Protein AF-A0A3L8D2H2-F1 (afdb_monomer)

Organism: NCBI:txid1148509

Nearest PDB structures (foldseek):
  8uej-assembly1_IN  TM=3.918E-01  e=6.099E-01  Caulobacter phage phiCb5
  5adx-assembly1_L  TM=4.513E-01  e=1.591E+00  Sus scrofa
  4m4d-assembly1_A  TM=2.755E-01  e=4.150E+00  Mus musculus

Foldseek 3Di:
DDKDFDADPPPRHGQAIDDDPPLDDADQKHFDDKDKAPPQQCFAPPWGWIKIKTKIWGPDLQWTKIWIFIWTWTDDGRYTATAEAGFTQKMKTWGHPNFFAIKIKMKHWDWDFAPDAALRTTKIKIKIKMKMWGWDDGDPPIDIDIDIDDIDIDIFYGPNRHTDDDPPRHDDD

Sequence (173 aa):
DLDLAVLSAGNAKPLATYHQSAAFVSDAFRLDDLEIDTARYKLTPDLRAFGLRVNFKGSSGPNPMDESWLSLYVKEGNTLRPVLERLVMYVYSGEWDTRCAGERANTVRTIEIGKTSSHGYADLIVKSVTTSMVGEGEGDACEVKSSTGKPVLTTLRYDGKRYGLPDGFKGVQ

Secondary structure (DSSP, 8-state):
-EEEEEE-TTT--EEEEEEETT----SSEEEEEEEEEEEEEE-SSS-EEEEEEEEEEE--SSS-EEEEEEEEEEEETTEEEEEEEEEEEEEEEEEE-SSS-EEEEEEEEEEEEEEEEETTEEEEEEEEEEEEEEEESSGGG-EEEEEEPPPEEEEEPB-SS-BPPPTTSB---

Mean predicted aligned error: 4.18 Å

Solvent-accessible surface area (backbone atoms only — not comparable to full-atom values): 9229 Å² total; per-residue (Å²): 99,42,79,48,70,46,55,40,92,90,75,66,48,75,53,19,39,36,77,36,76,69,66,71,73,69,63,82,43,34,76,72,49,77,45,81,39,77,62,89,46,55,37,38,102,90,42,60,33,41,32,42,34,41,33,34,38,40,80,44,75,39,54,32,40,35,40,29,27,36,26,30,33,36,79,52,82,62,29,46,44,68,37,32,73,34,35,45,35,29,39,36,41,38,44,36,73,79,79,39,34,35,41,37,38,35,38,45,45,48,80,42,79,42,96,51,64,26,75,80,27,39,20,36,36,34,40,37,36,42,38,41,37,41,27,43,57,56,78,94,62,47,45,76,48,75,50,71,53,76,75,43,80,44,78,33,50,32,75,69,70,35,41,64,69,60,92,93,31,54,55,95,119

Structure (mmCIF, N/CA/C/O backbone):
data_AF-A0A3L8D2H2-F1
#
_entry.id   AF-A0A3L8D2H2-F1
#
loop_
_atom_site.group_PDB
_atom_site.id
_atom_site.type_symbol
_atom_site.label_atom_id
_atom_site.label_alt_id
_atom_site.label_comp_id
_atom_site.label_asym_id
_atom_site.label_entity_id
_atom_site.label_seq_id
_atom_site.pdbx_PDB_ins_code
_atom_site.Cartn_x
_atom_site.Cartn_y
_atom_site.Car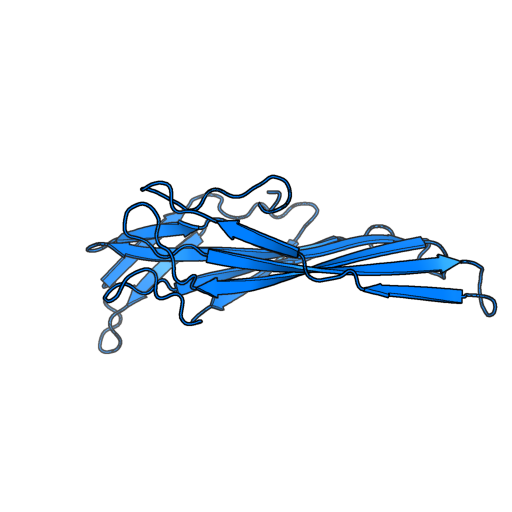tn_z
_atom_site.occupancy
_atom_site.B_iso_or_equiv
_atom_site.auth_seq_id
_atom_site.auth_comp_id
_atom_site.auth_asym_id
_atom_site.auth_atom_id
_atom_site.pdbx_PDB_model_num
ATOM 1 N N . ASP A 1 1 ? -11.115 -17.626 0.258 1.00 90.31 1 ASP A N 1
ATOM 2 C CA . ASP A 1 1 ? -11.677 -16.708 1.273 1.00 90.31 1 ASP A CA 1
ATOM 3 C C . ASP A 1 1 ? -10.563 -16.086 2.100 1.00 90.31 1 ASP A C 1
ATOM 5 O O . ASP A 1 1 ? -9.431 -16.551 2.011 1.00 90.31 1 ASP A O 1
ATOM 9 N N . LEU A 1 2 ? -10.871 -15.031 2.854 1.00 94.69 2 LEU A N 1
ATOM 10 C CA . LEU A 1 2 ? -9.984 -14.397 3.827 1.00 94.69 2 LEU A CA 1
ATOM 11 C C . LEU A 1 2 ? -10.704 -14.299 5.172 1.00 94.69 2 LEU A C 1
ATOM 13 O O . LEU A 1 2 ? -11.728 -13.625 5.275 1.00 94.69 2 LEU A O 1
ATOM 17 N N . ASP A 1 3 ? -10.111 -14.904 6.196 1.00 95.94 3 ASP A N 1
ATOM 18 C CA . ASP A 1 3 ? -10.535 -14.791 7.587 1.00 95.94 3 ASP A CA 1
ATOM 19 C C . ASP A 1 3 ? -9.454 -14.078 8.399 1.00 95.94 3 ASP A C 1
ATOM 21 O O . ASP A 1 3 ? -8.287 -14.470 8.395 1.00 95.94 3 ASP A O 1
ATOM 25 N N . LEU A 1 4 ? -9.843 -13.024 9.113 1.00 96.75 4 LEU A N 1
ATOM 26 C CA . LEU A 1 4 ? -8.976 -12.274 10.015 1.00 96.75 4 LEU A CA 1
ATOM 27 C C . LEU A 1 4 ? -9.569 -12.281 11.417 1.00 96.75 4 LEU A C 1
ATOM 29 O O . LEU A 1 4 ? -10.772 -12.093 11.599 1.00 96.75 4 LEU A O 1
ATOM 33 N N . ALA A 1 5 ? -8.713 -12.427 12.425 1.00 96.00 5 ALA A N 1
ATOM 34 C CA . ALA A 1 5 ? -9.121 -12.339 13.817 1.00 96.00 5 ALA A CA 1
ATOM 35 C C . ALA A 1 5 ? -8.056 -11.647 14.668 1.00 96.00 5 ALA A C 1
ATOM 37 O O . ALA A 1 5 ? -6.865 -11.926 14.555 1.00 96.00 5 ALA A O 1
ATOM 38 N N . VAL A 1 6 ? -8.503 -10.777 15.573 1.00 94.69 6 VAL A N 1
ATOM 39 C CA . VAL A 1 6 ? -7.692 -10.298 16.696 1.00 94.69 6 VAL A CA 1
ATOM 40 C C . VAL A 1 6 ? -8.069 -11.133 17.906 1.00 94.69 6 VAL A C 1
ATOM 42 O O . VAL A 1 6 ? -9.234 -11.152 18.306 1.00 94.69 6 VAL A O 1
ATOM 45 N N . LEU A 1 7 ? -7.093 -11.822 18.488 1.00 95.44 7 LEU A N 1
ATOM 46 C CA . LEU A 1 7 ? -7.299 -12.737 19.606 1.00 95.44 7 LEU A CA 1
ATOM 47 C C . LEU A 1 7 ? -6.750 -12.149 20.909 1.00 95.44 7 LEU A C 1
ATOM 49 O O . LEU A 1 7 ? -5.789 -11.382 20.916 1.00 95.44 7 LEU A O 1
ATOM 53 N N . SER A 1 8 ? -7.347 -12.539 22.031 1.00 94.31 8 SER A N 1
ATOM 54 C CA . SER A 1 8 ? -6.780 -12.306 23.359 1.00 94.31 8 SER A CA 1
ATOM 55 C C . SER A 1 8 ? -5.528 -13.165 23.547 1.00 94.31 8 SER A C 1
ATOM 57 O O . SER A 1 8 ? -5.585 -14.385 23.387 1.00 94.31 8 SER A O 1
ATOM 59 N N . ALA A 1 9 ? -4.410 -12.548 23.938 1.00 89.38 9 ALA A N 1
ATOM 60 C CA . ALA A 1 9 ? -3.115 -13.224 24.055 1.00 89.38 9 ALA A CA 1
ATOM 61 C C . ALA A 1 9 ? -3.105 -14.392 25.063 1.00 89.38 9 ALA A C 1
ATOM 63 O O . ALA A 1 9 ? -2.340 -15.333 24.896 1.00 89.38 9 ALA A O 1
ATOM 64 N N . GLY A 1 10 ? -3.951 -14.348 26.100 1.00 91.94 10 GLY A N 1
ATOM 65 C CA . GLY A 1 10 ? -3.931 -15.339 27.184 1.00 91.94 10 GLY A CA 1
ATOM 66 C C . GLY A 1 10 ? -4.776 -16.593 26.949 1.00 91.94 10 GLY A C 1
ATOM 67 O O . GLY A 1 10 ? -4.557 -17.603 27.606 1.00 91.94 10 GLY A O 1
ATOM 68 N N . ASN A 1 11 ? -5.766 -16.541 26.055 1.00 92.25 11 ASN A N 1
ATOM 69 C CA . ASN A 1 11 ? -6.709 -17.652 25.861 1.00 92.25 11 ASN A CA 1
ATOM 70 C C . ASN A 1 11 ? -7.169 -17.840 24.411 1.00 92.25 11 ASN A C 1
ATOM 72 O O . ASN A 1 11 ? -8.118 -18.583 24.174 1.00 92.25 11 ASN A O 1
ATOM 76 N N . ALA A 1 12 ? -6.551 -17.133 23.460 1.00 92.00 12 ALA A N 1
ATOM 77 C CA . ALA A 1 12 ? -6.893 -17.155 22.040 1.00 92.00 12 ALA A CA 1
ATOM 78 C C . ALA A 1 12 ? -8.378 -16.865 21.733 1.00 92.00 12 ALA A C 1
ATOM 80 O O . ALA A 1 12 ? -8.857 -17.151 20.637 1.00 92.00 12 ALA A O 1
ATOM 81 N N . LYS A 1 13 ? -9.127 -16.263 22.671 1.00 94.88 13 LYS A N 1
ATOM 82 C CA . LYS A 1 13 ? -10.527 -15.896 22.442 1.00 94.88 13 LYS A CA 1
ATOM 83 C C . LYS A 1 13 ? -10.594 -14.775 21.396 1.00 94.88 13 LYS A C 1
ATOM 85 O O . LYS A 1 13 ? -9.917 -13.759 21.591 1.00 94.88 13 LYS A O 1
ATOM 90 N N . PRO A 1 14 ? -11.431 -14.891 20.349 1.00 95.25 14 PRO A N 1
ATOM 91 C CA . PRO A 1 14 ? -11.628 -13.813 19.390 1.00 95.25 14 PRO A CA 1
ATOM 92 C C . PRO A 1 14 ? -12.186 -12.561 20.064 1.00 95.25 14 PRO A C 1
ATOM 94 O O . PRO A 1 14 ? -13.234 -12.592 20.712 1.00 95.25 14 PRO A O 1
ATOM 97 N N . LEU A 1 15 ? -11.461 -11.456 19.919 1.00 96.06 15 LEU A N 1
ATOM 98 C CA . LEU A 1 15 ? -11.879 -10.121 20.339 1.00 96.06 15 LEU A CA 1
ATOM 99 C C . LEU A 1 15 ? -12.586 -9.380 19.209 1.00 96.06 15 LEU A C 1
ATOM 101 O O . LEU A 1 15 ? -13.440 -8.540 19.483 1.00 96.06 15 LEU A O 1
ATOM 105 N N . ALA A 1 16 ? -12.195 -9.655 17.965 1.00 97.44 16 ALA A N 1
ATOM 106 C CA . ALA A 1 16 ? -12.872 -9.193 16.767 1.00 97.44 16 ALA A CA 1
ATOM 107 C C . ALA A 1 16 ? -12.504 -10.061 15.565 1.00 97.44 16 ALA A C 1
ATOM 109 O O . ALA A 1 16 ? -11.383 -10.568 15.504 1.00 97.44 16 ALA A O 1
ATOM 110 N N . THR A 1 17 ? -13.427 -10.205 14.618 1.00 97.94 17 THR A N 1
ATOM 111 C CA . THR A 1 17 ? -13.223 -11.004 13.404 1.00 97.94 17 THR A CA 1
ATOM 112 C C . THR A 1 17 ? -13.673 -10.266 12.148 1.00 97.94 17 THR A C 1
ATOM 114 O O . THR A 1 17 ? -14.420 -9.287 12.210 1.00 97.94 17 THR A O 1
ATOM 117 N N . TYR A 1 18 ? -13.193 -10.734 11.002 1.00 97.81 18 TYR A N 1
ATOM 118 C CA . TYR A 1 18 ? -13.629 -10.335 9.672 1.00 97.81 18 TYR A CA 1
ATOM 119 C C . TYR A 1 18 ? -13.545 -11.532 8.739 1.00 97.81 18 TYR A C 1
ATOM 121 O O . TYR A 1 18 ? -12.598 -12.310 8.825 1.00 97.81 18 TYR A O 1
ATOM 129 N N . HIS A 1 19 ? -14.530 -11.645 7.858 1.00 97.12 19 HIS A N 1
ATOM 130 C CA . HIS A 1 19 ? -14.585 -12.659 6.820 1.00 97.12 19 HIS A CA 1
ATOM 131 C C . HIS A 1 19 ? -14.884 -11.979 5.488 1.00 97.12 19 HIS A C 1
ATOM 133 O O . HIS A 1 19 ? -15.776 -11.131 5.403 1.00 97.12 19 HIS A O 1
ATOM 139 N N . GLN A 1 20 ? -14.165 -12.384 4.450 1.00 95.06 20 GLN A N 1
ATOM 140 C CA . GLN A 1 20 ? -14.423 -11.986 3.077 1.00 95.06 20 GLN A CA 1
ATOM 141 C C . GLN A 1 20 ? -14.313 -13.199 2.167 1.00 95.06 20 GLN A C 1
ATOM 143 O O . GLN A 1 20 ? -13.241 -13.791 2.010 1.00 95.06 20 GLN A O 1
ATOM 148 N N . SER A 1 21 ? -15.423 -13.541 1.525 1.00 93.62 21 SER A N 1
ATOM 149 C CA . SER A 1 21 ? -15.426 -14.594 0.525 1.00 93.62 21 SER A CA 1
ATOM 150 C C . SER A 1 21 ? -14.671 -14.156 -0.730 1.00 93.62 21 SER A C 1
ATOM 152 O O . SER A 1 21 ? -14.649 -12.971 -1.068 1.00 93.62 21 SER A O 1
ATOM 154 N N . ALA A 1 22 ? -14.026 -15.112 -1.403 1.00 88.88 22 ALA A N 1
ATOM 155 C CA . ALA A 1 22 ? -13.325 -14.895 -2.675 1.00 88.88 22 ALA A CA 1
ATOM 156 C C . ALA A 1 22 ? -12.385 -13.664 -2.682 1.00 88.88 22 ALA A C 1
ATOM 158 O O . ALA A 1 22 ? -12.272 -12.960 -3.681 1.00 88.88 22 ALA A O 1
ATOM 159 N N . ALA A 1 23 ? -11.721 -13.390 -1.551 1.00 87.38 23 ALA A N 1
ATOM 160 C CA . ALA A 1 23 ? -10.914 -12.181 -1.362 1.00 87.38 23 ALA A CA 1
ATOM 161 C C . ALA A 1 23 ? -9.743 -12.043 -2.350 1.00 87.38 23 ALA A C 1
ATOM 163 O O . ALA A 1 23 ? -9.339 -10.921 -2.656 1.00 87.38 23 ALA A O 1
ATOM 164 N N . PHE A 1 24 ? -9.218 -13.172 -2.836 1.00 86.31 24 PHE A N 1
ATOM 165 C CA . PHE A 1 24 ? -8.118 -13.245 -3.792 1.00 86.31 24 PHE A CA 1
ATOM 166 C C . PHE A 1 24 ? -8.476 -14.253 -4.883 1.00 86.31 24 PHE A C 1
ATOM 168 O O . PHE A 1 24 ? -8.878 -15.380 -4.578 1.00 86.31 24 PHE A O 1
ATOM 175 N N . VAL A 1 25 ? -8.321 -13.849 -6.141 1.00 79.12 25 VAL A N 1
ATOM 176 C CA . VAL A 1 25 ? -8.550 -14.689 -7.319 1.00 79.12 25 VAL A CA 1
ATOM 177 C C . VAL A 1 25 ? -7.200 -14.945 -7.968 1.00 79.12 25 VAL A C 1
ATOM 179 O O . VAL A 1 25 ? -6.616 -14.065 -8.586 1.00 79.12 25 VAL A O 1
ATOM 182 N N . SER A 1 26 ? -6.679 -16.156 -7.795 1.00 69.50 26 SER A N 1
ATOM 183 C CA . SER A 1 26 ? -5.380 -16.542 -8.343 1.00 69.50 26 SER A CA 1
ATOM 184 C C . SER A 1 26 ? -5.561 -17.092 -9.758 1.00 69.50 26 SER A C 1
ATOM 186 O O . SER A 1 26 ? -5.863 -18.271 -9.916 1.00 69.50 26 SER A O 1
ATOM 188 N N . ASP A 1 27 ? -5.388 -16.241 -10.767 1.00 70.56 27 ASP A N 1
ATOM 189 C CA . ASP A 1 27 ? -5.278 -16.647 -12.177 1.00 70.56 27 ASP A CA 1
ATOM 190 C C . ASP A 1 27 ? -3.832 -16.428 -12.667 1.00 70.56 27 ASP A C 1
ATOM 192 O O . ASP A 1 27 ? -2.898 -16.962 -12.065 1.00 70.56 27 ASP A O 1
ATOM 196 N N . ALA A 1 28 ? -3.613 -15.584 -13.683 1.00 69.94 28 ALA A N 1
ATOM 197 C CA . ALA A 1 28 ? -2.290 -15.259 -14.220 1.00 69.94 28 ALA A CA 1
ATOM 198 C C . ALA A 1 28 ? -1.327 -14.628 -13.186 1.00 69.94 28 ALA A C 1
ATOM 200 O O . ALA A 1 28 ? -0.109 -14.648 -13.383 1.00 69.94 28 ALA A O 1
ATOM 201 N N . PHE A 1 29 ? -1.865 -14.113 -12.074 1.00 81.38 29 PHE A N 1
ATOM 202 C CA . PHE A 1 29 ? -1.128 -13.552 -10.942 1.00 81.38 29 PHE A CA 1
ATOM 203 C C . PHE A 1 29 ? -1.358 -14.414 -9.707 1.00 81.38 29 PHE A C 1
ATOM 205 O O . PHE A 1 29 ? -2.430 -14.378 -9.095 1.00 81.38 29 PHE A O 1
ATOM 212 N N . ARG A 1 30 ? -0.349 -15.207 -9.336 1.00 89.06 30 ARG A N 1
ATOM 213 C CA . ARG A 1 30 ? -0.471 -16.106 -8.188 1.00 89.06 30 ARG A CA 1
ATOM 214 C C . ARG A 1 30 ? -0.344 -15.325 -6.893 1.00 89.06 30 ARG A C 1
ATOM 216 O O . ARG A 1 30 ? 0.534 -14.469 -6.781 1.00 89.06 30 ARG A O 1
ATOM 223 N N . LEU A 1 31 ? -1.170 -15.664 -5.907 1.00 91.69 31 LEU A N 1
ATOM 224 C CA . LEU A 1 31 ? -0.921 -15.263 -4.525 1.00 91.69 31 LEU A CA 1
ATOM 225 C C . LEU A 1 31 ? 0.409 -15.894 -4.083 1.00 91.69 31 LEU A C 1
ATOM 227 O O . LEU A 1 31 ? 0.553 -17.116 -4.109 1.00 91.69 31 LEU A O 1
ATOM 231 N N . ASP A 1 32 ? 1.388 -15.065 -3.743 1.00 93.06 32 ASP A N 1
ATOM 232 C CA . ASP A 1 32 ? 2.723 -15.502 -3.327 1.00 93.06 32 ASP A CA 1
ATOM 233 C C . ASP A 1 32 ? 2.831 -15.559 -1.805 1.00 93.06 32 ASP A C 1
ATOM 235 O O 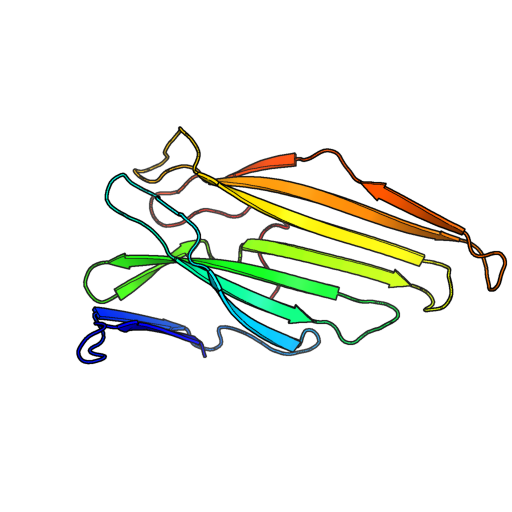. ASP A 1 32 ? 3.368 -16.525 -1.270 1.00 93.06 32 ASP A O 1
ATOM 239 N N . ASP A 1 33 ? 2.309 -14.541 -1.115 1.00 94.44 33 ASP A N 1
ATOM 240 C CA . ASP A 1 33 ? 2.516 -14.370 0.321 1.00 94.44 33 ASP A CA 1
ATOM 241 C C . ASP A 1 33 ? 1.472 -13.433 0.970 1.00 94.44 33 ASP A C 1
ATOM 243 O O . ASP A 1 33 ? 0.816 -12.633 0.290 1.00 94.44 33 ASP A O 1
ATOM 247 N N . LEU A 1 34 ? 1.302 -13.559 2.290 1.00 95.38 34 LEU A N 1
ATOM 248 C CA . LEU A 1 34 ? 0.382 -12.767 3.104 1.00 95.38 34 LEU A CA 1
ATOM 249 C C . LEU A 1 34 ? 0.990 -12.475 4.483 1.00 95.38 34 LEU A C 1
ATOM 251 O O . LEU A 1 34 ? 1.348 -13.386 5.226 1.00 95.38 34 LEU A O 1
ATOM 255 N N . GLU A 1 35 ? 1.014 -11.197 4.866 1.00 97.00 35 GLU A N 1
ATOM 256 C CA . GLU A 1 35 ? 1.689 -10.724 6.080 1.00 97.00 35 GLU A CA 1
ATOM 257 C C . GLU A 1 35 ? 0.834 -9.738 6.883 1.00 97.00 35 GLU A C 1
ATOM 259 O O . GLU A 1 35 ? 0.088 -8.924 6.335 1.00 97.00 35 GLU A O 1
ATOM 264 N N . ILE A 1 36 ? 0.988 -9.748 8.209 1.00 97.12 36 ILE A N 1
ATOM 265 C CA . ILE A 1 36 ? 0.412 -8.716 9.079 1.00 97.12 36 ILE A CA 1
ATOM 266 C C . ILE A 1 36 ? 1.375 -7.529 9.166 1.00 97.12 36 ILE A C 1
ATOM 268 O O . ILE A 1 36 ? 2.472 -7.638 9.712 1.00 97.12 36 ILE A O 1
ATOM 272 N N . ASP A 1 37 ? 0.934 -6.365 8.696 1.00 97.00 37 ASP A N 1
ATOM 273 C CA . ASP A 1 37 ? 1.668 -5.107 8.817 1.00 97.00 37 ASP A CA 1
ATOM 274 C C . ASP A 1 37 ? 1.279 -4.410 10.127 1.00 97.00 37 ASP A C 1
ATOM 276 O O . ASP A 1 37 ? 0.146 -3.972 10.340 1.00 97.00 37 ASP A O 1
ATOM 280 N N . THR A 1 38 ? 2.243 -4.304 11.037 1.00 92.19 38 THR A N 1
ATOM 281 C CA . THR A 1 38 ? 2.051 -3.671 12.345 1.00 92.19 38 THR A CA 1
ATOM 282 C C . THR A 1 38 ? 2.645 -2.269 12.410 1.00 92.19 38 THR A C 1
ATOM 284 O O . THR A 1 38 ? 2.954 -1.787 13.501 1.00 92.19 38 THR A O 1
ATOM 287 N N . ALA A 1 39 ? 2.796 -1.555 11.291 1.00 94.62 39 ALA A N 1
ATOM 288 C CA . ALA A 1 39 ? 3.236 -0.164 11.313 1.00 94.62 39 ALA A CA 1
ATOM 289 C C . ALA A 1 39 ? 2.286 0.736 12.136 1.00 94.62 39 ALA A C 1
ATOM 291 O O . ALA A 1 39 ? 1.201 0.355 12.596 1.00 94.62 39 ALA A O 1
ATOM 292 N N . ARG A 1 40 ? 2.742 1.954 12.445 1.00 94.62 40 ARG A N 1
ATOM 293 C CA . ARG A 1 40 ? 2.053 2.875 13.367 1.00 94.62 40 ARG A CA 1
ATOM 2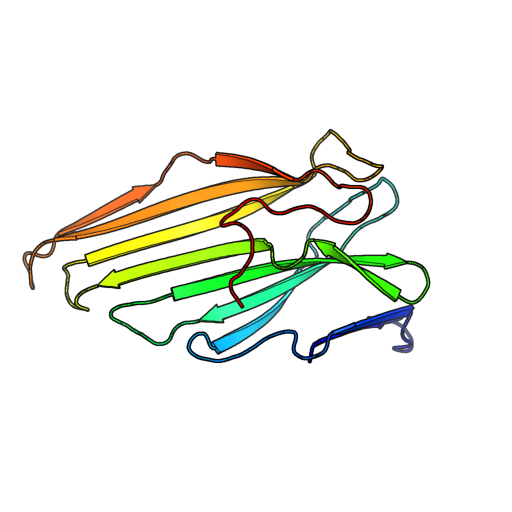94 C C . ARG A 1 40 ? 0.923 3.644 12.674 1.00 94.62 40 ARG A C 1
ATOM 296 O O . ARG A 1 40 ? 0.944 4.871 12.651 1.00 94.62 40 ARG A O 1
ATOM 303 N N . TYR A 1 41 ? -0.081 2.935 12.155 1.00 97.56 41 TYR A N 1
ATOM 304 C CA . TYR A 1 41 ? -1.273 3.527 11.534 1.00 97.56 41 TYR A CA 1
ATOM 305 C C . TYR A 1 41 ? -2.242 4.112 12.571 1.00 97.56 41 TYR A C 1
ATOM 307 O O . TYR A 1 41 ? -3.341 3.605 12.794 1.00 97.56 41 TYR A O 1
ATOM 315 N N . LYS A 1 42 ? -1.805 5.157 13.275 1.00 97.75 42 LYS A N 1
ATOM 316 C CA . LYS A 1 42 ? -2.602 5.856 14.283 1.00 97.75 42 LYS A CA 1
ATOM 317 C C . LYS A 1 42 ? -3.579 6.807 13.584 1.00 97.75 42 LYS A C 1
ATOM 319 O O . LYS A 1 42 ? -3.207 7.921 13.234 1.00 97.75 42 LYS A O 1
ATOM 324 N N . LEU A 1 43 ? -4.802 6.334 13.343 1.00 98.00 43 LEU A N 1
ATOM 325 C CA . LEU A 1 43 ? -5.822 7.073 12.589 1.00 98.00 43 LEU A CA 1
ATOM 326 C C . LEU A 1 43 ? -6.510 8.132 13.457 1.00 98.00 43 LEU A C 1
ATOM 328 O O . LEU A 1 43 ? -6.927 9.163 12.944 1.00 98.00 43 LEU A O 1
ATOM 332 N N . THR A 1 44 ? -6.581 7.908 14.771 1.00 97.06 44 THR A N 1
ATOM 333 C CA . THR A 1 44 ? -7.028 8.893 15.769 1.00 97.06 44 THR A CA 1
ATOM 334 C C . THR A 1 44 ? -6.127 8.816 17.015 1.00 97.06 44 THR A C 1
ATOM 336 O O . THR A 1 44 ? -5.299 7.903 17.109 1.00 97.06 44 THR A O 1
ATOM 339 N N . PRO A 1 45 ? -6.248 9.725 18.005 1.00 95.25 45 PRO A N 1
ATOM 340 C CA . PRO A 1 45 ? -5.515 9.627 19.272 1.00 95.25 45 PRO A CA 1
ATOM 341 C C . PRO A 1 45 ? -5.621 8.265 19.979 1.00 95.25 45 PRO A C 1
ATOM 343 O O . PRO A 1 45 ? -4.624 7.826 20.558 1.00 95.25 45 PRO A O 1
ATOM 346 N N . ASP A 1 46 ? -6.760 7.583 19.841 1.00 94.81 46 ASP A N 1
ATOM 347 C CA . ASP A 1 46 ? -7.085 6.353 20.576 1.00 94.81 46 ASP A CA 1
ATOM 348 C C . ASP A 1 46 ? -7.301 5.133 19.666 1.00 94.81 46 ASP A C 1
ATOM 350 O O . ASP A 1 46 ? -7.464 4.014 20.151 1.00 94.81 46 ASP A O 1
ATOM 354 N N . LEU A 1 47 ? -7.276 5.320 18.341 1.00 95.06 47 LEU A N 1
ATOM 355 C CA . LEU A 1 47 ? -7.505 4.257 17.366 1.00 95.06 47 LEU A CA 1
ATOM 356 C C . LEU A 1 47 ? -6.288 4.045 16.469 1.00 95.06 47 LEU A C 1
ATOM 358 O O . LEU A 1 47 ? -5.853 4.933 15.729 1.00 95.06 47 LEU A O 1
ATOM 362 N N . ARG A 1 48 ? -5.779 2.814 16.492 1.00 95.69 48 ARG A N 1
ATOM 363 C CA . ARG A 1 48 ? -4.724 2.336 15.602 1.00 95.69 48 ARG A CA 1
ATOM 364 C C . ARG A 1 48 ? -5.262 1.217 14.721 1.00 95.69 48 ARG A C 1
ATOM 366 O O . ARG A 1 48 ? -5.811 0.245 15.234 1.00 95.69 48 ARG A O 1
ATOM 373 N N . ALA A 1 49 ? -5.060 1.352 13.417 1.00 98.00 49 ALA A N 1
ATOM 374 C CA . ALA A 1 49 ? -5.268 0.265 12.477 1.00 98.00 49 ALA A CA 1
ATOM 375 C C . ALA A 1 49 ? -4.052 -0.672 12.444 1.00 98.00 49 ALA A C 1
ATOM 377 O O . ALA A 1 49 ? -2.925 -0.267 12.748 1.00 98.00 49 ALA A O 1
ATOM 378 N N . PHE A 1 50 ? -4.279 -1.913 12.029 1.00 97.69 50 PHE A N 1
ATOM 379 C CA . PHE A 1 50 ? -3.226 -2.803 11.544 1.00 97.69 50 PHE A CA 1
ATOM 380 C C . PHE A 1 50 ? -3.460 -3.080 10.062 1.00 97.69 50 PHE A C 1
ATOM 382 O O . PHE A 1 50 ? -4.578 -2.931 9.560 1.00 97.69 50 PHE A O 1
ATOM 389 N N . GLY A 1 51 ? -2.396 -3.444 9.366 1.00 98.06 51 GLY A N 1
ATOM 390 C CA . GLY A 1 51 ? -2.438 -3.761 7.957 1.00 98.06 51 GLY A CA 1
ATOM 391 C C . GLY A 1 51 ? -2.407 -5.258 7.685 1.00 98.06 51 GLY A C 1
ATOM 392 O O . GLY A 1 51 ? -1.864 -6.043 8.459 1.00 98.06 51 GLY A O 1
ATOM 393 N N . LEU A 1 52 ? -2.970 -5.628 6.546 1.00 98.12 52 LEU A N 1
ATOM 394 C CA . LEU A 1 52 ? -2.745 -6.898 5.879 1.00 98.12 52 LEU A CA 1
ATOM 395 C C . LEU A 1 52 ? -2.028 -6.598 4.567 1.00 98.12 52 LEU A C 1
ATOM 397 O O . LEU A 1 52 ? -2.556 -5.835 3.750 1.00 98.12 52 LEU A O 1
ATOM 401 N N . ARG A 1 53 ? -0.847 -7.182 4.378 1.00 97.62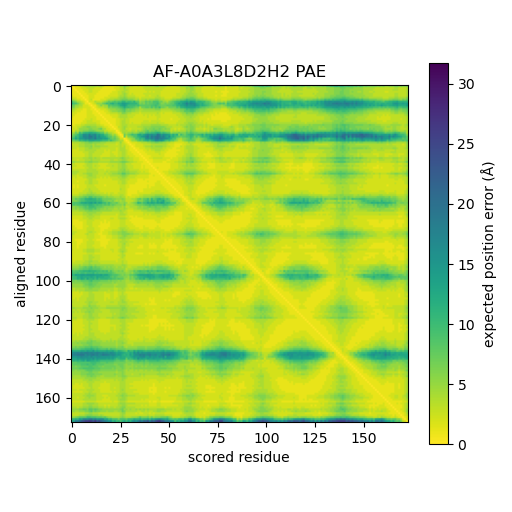 53 ARG A N 1
ATOM 402 C CA . ARG A 1 53 ? -0.125 -7.172 3.112 1.00 97.62 53 ARG A CA 1
ATOM 403 C C . ARG A 1 53 ? -0.369 -8.457 2.357 1.00 97.62 53 ARG A C 1
ATOM 405 O O . ARG A 1 53 ? -0.389 -9.528 2.951 1.00 97.62 53 ARG A O 1
ATOM 412 N N . VAL A 1 54 ? -0.562 -8.325 1.054 1.00 96.12 54 VAL A N 1
ATOM 413 C CA . VAL A 1 54 ? -0.825 -9.450 0.163 1.00 96.12 54 VAL A CA 1
ATOM 414 C C . VAL A 1 54 ? 0.046 -9.278 -1.065 1.00 96.12 54 VAL A C 1
ATOM 416 O O . VAL A 1 54 ? -0.020 -8.235 -1.713 1.00 96.12 54 VAL A O 1
ATOM 419 N N . ASN A 1 55 ? 0.875 -10.272 -1.348 1.00 95.25 55 ASN A N 1
ATOM 420 C CA . ASN A 1 55 ? 1.853 -10.239 -2.423 1.00 95.25 55 ASN A CA 1
ATOM 421 C C . ASN A 1 55 ? 1.406 -11.167 -3.551 1.00 95.25 55 ASN A C 1
ATOM 423 O O . ASN A 1 55 ? 1.050 -12.321 -3.312 1.00 95.25 55 ASN A O 1
ATOM 427 N N . PHE A 1 56 ? 1.465 -10.670 -4.779 1.00 94.00 56 PHE A N 1
ATOM 428 C CA . PHE A 1 56 ? 1.156 -11.400 -5.996 1.00 94.00 56 PHE A CA 1
ATOM 429 C C . PHE A 1 56 ? 2.358 -11.396 -6.923 1.00 94.00 56 PHE A C 1
ATOM 431 O O . PHE A 1 56 ? 3.066 -10.392 -7.024 1.00 94.00 56 PHE A O 1
ATOM 438 N N . LYS A 1 57 ? 2.560 -12.517 -7.616 1.00 91.88 57 LYS A N 1
ATOM 439 C CA . LYS A 1 57 ? 3.621 -12.657 -8.611 1.00 91.88 57 LYS A CA 1
ATOM 440 C C . LYS A 1 57 ? 3.112 -13.202 -9.929 1.00 91.88 57 LYS A C 1
ATOM 442 O O . LYS A 1 57 ? 2.359 -14.178 -9.973 1.00 91.88 57 LYS A O 1
ATOM 447 N N . GLY A 1 58 ? 3.587 -12.598 -11.003 1.00 89.81 58 GLY A N 1
ATOM 448 C CA . GLY A 1 58 ? 3.473 -13.118 -12.353 1.00 89.81 58 GLY A CA 1
ATOM 449 C C . GLY A 1 58 ? 4.523 -14.200 -12.588 1.00 89.81 58 GLY A C 1
ATOM 450 O O . GLY A 1 58 ? 5.548 -14.271 -11.912 1.00 89.81 58 GLY A O 1
ATOM 451 N N . SER A 1 59 ? 4.264 -15.077 -13.554 1.00 85.75 59 SER A N 1
ATOM 452 C CA . SER A 1 59 ? 5.208 -16.136 -13.948 1.00 85.75 59 SER A CA 1
ATOM 453 C C . SER A 1 59 ? 5.875 -15.886 -15.302 1.00 85.75 59 SER A C 1
ATOM 455 O O . SER A 1 59 ? 6.813 -16.594 -15.665 1.00 85.75 59 SER A O 1
ATOM 457 N N . SER A 1 60 ? 5.411 -14.884 -16.053 1.00 86.88 60 SER A N 1
ATOM 458 C CA . SER A 1 60 ? 5.945 -14.558 -17.373 1.00 86.88 60 SER A CA 1
ATOM 459 C C . SER A 1 60 ? 7.285 -13.838 -17.248 1.00 86.88 60 SER A C 1
ATOM 461 O O . SER A 1 60 ? 7.374 -12.774 -16.644 1.00 86.88 60 SER A O 1
ATOM 463 N N . GLY A 1 61 ? 8.330 -1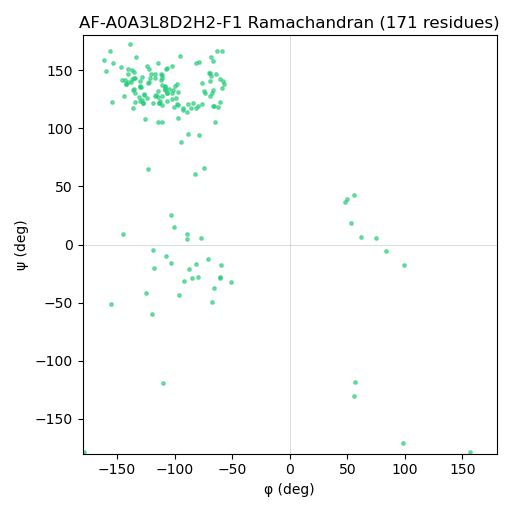4.420 -17.836 1.00 85.00 61 GLY A N 1
ATOM 464 C CA . GLY A 1 61 ? 9.638 -13.775 -17.957 1.00 85.00 61 GLY A CA 1
ATOM 465 C C . GLY A 1 61 ? 9.615 -12.565 -18.900 1.00 85.00 61 GLY A C 1
ATOM 466 O O . GLY A 1 61 ? 10.087 -11.507 -18.493 1.00 85.00 61 GLY A O 1
ATOM 467 N N . PRO A 1 62 ? 9.059 -12.692 -20.123 1.00 89.81 62 PRO A N 1
ATOM 468 C CA . PRO A 1 62 ? 8.954 -11.571 -21.052 1.00 89.81 62 PRO A CA 1
ATOM 469 C C . PRO A 1 62 ? 8.021 -10.460 -20.573 1.00 89.81 62 PRO A C 1
ATOM 471 O O . PRO A 1 62 ? 8.333 -9.297 -20.754 1.00 89.81 62 PRO A O 1
ATOM 474 N N . ASN A 1 63 ? 6.906 -10.806 -19.925 1.00 90.00 63 ASN A N 1
ATOM 475 C CA . ASN A 1 63 ? 5.896 -9.840 -19.479 1.00 90.00 63 ASN A CA 1
ATOM 476 C C . ASN A 1 63 ? 5.673 -9.959 -17.966 1.00 90.00 63 ASN A C 1
ATOM 478 O O . ASN A 1 63 ? 4.611 -10.432 -17.543 1.00 90.00 63 ASN A O 1
ATOM 482 N N . PRO A 1 64 ? 6.684 -9.643 -17.137 1.00 89.12 64 PRO A N 1
ATOM 483 C CA . PRO A 1 64 ? 6.581 -9.833 -15.703 1.00 89.12 64 PRO A CA 1
ATOM 484 C C . PRO A 1 64 ? 5.586 -8.841 -15.115 1.00 89.12 64 PRO A C 1
ATOM 486 O O . PRO A 1 64 ? 5.483 -7.704 -15.576 1.00 89.12 64 PRO A O 1
ATOM 489 N N . MET A 1 65 ? 4.886 -9.259 -14.064 1.00 91.44 65 MET A N 1
ATOM 490 C CA . MET A 1 65 ? 4.046 -8.359 -13.290 1.00 91.44 65 MET A CA 1
ATOM 491 C C . MET A 1 65 ? 3.880 -8.862 -11.864 1.00 91.44 65 MET A C 1
ATOM 493 O O . MET A 1 65 ? 3.371 -9.957 -11.655 1.00 91.44 65 MET A O 1
ATOM 497 N N . ASP A 1 66 ? 4.264 -8.033 -10.901 1.00 93.69 66 ASP A N 1
ATOM 498 C CA . ASP A 1 66 ? 4.161 -8.321 -9.474 1.00 93.69 66 ASP A CA 1
ATOM 499 C C . ASP A 1 66 ? 3.442 -7.164 -8.782 1.00 93.69 66 ASP A C 1
ATOM 501 O O . ASP A 1 66 ? 3.658 -5.999 -9.124 1.00 93.69 66 ASP A O 1
ATOM 505 N N . GLU A 1 67 ? 2.627 -7.464 -7.773 1.00 94.56 67 GLU A N 1
ATOM 506 C CA . GLU A 1 67 ? 1.965 -6.444 -6.959 1.00 94.56 67 GLU A CA 1
ATOM 507 C C . GLU A 1 67 ? 2.002 -6.802 -5.474 1.00 94.56 67 GLU A C 1
ATOM 509 O O . GLU A 1 67 ? 1.811 -7.951 -5.090 1.00 94.56 67 GLU A O 1
ATOM 514 N N . SER A 1 68 ? 2.172 -5.796 -4.620 1.00 96.31 68 SER A N 1
ATOM 515 C CA . SER A 1 68 ? 1.913 -5.914 -3.183 1.00 96.31 68 SER A CA 1
ATOM 516 C C . SER A 1 68 ? 0.801 -4.962 -2.802 1.00 96.31 68 SER A C 1
ATOM 518 O O . SER A 1 68 ? 0.890 -3.762 -3.068 1.00 96.31 68 SER A O 1
ATOM 520 N N . TRP A 1 69 ? -0.226 -5.462 -2.133 1.00 96.88 69 TRP A N 1
ATOM 521 C CA . TRP A 1 69 ? -1.348 -4.662 -1.661 1.00 96.88 69 TRP A CA 1
ATOM 522 C C . TRP A 1 69 ? -1.295 -4.477 -0.158 1.00 96.88 69 TRP A C 1
ATOM 524 O O . TRP A 1 69 ? -0.814 -5.346 0.559 1.00 96.88 69 TRP A O 1
ATOM 534 N N . LEU A 1 70 ? -1.849 -3.370 0.321 1.00 98.44 70 LEU A N 1
ATOM 535 C CA . LEU A 1 70 ? -2.110 -3.115 1.727 1.00 98.44 70 LEU A CA 1
ATOM 536 C C . LEU A 1 70 ? -3.588 -2.792 1.927 1.00 98.44 70 LEU A C 1
ATOM 538 O O . LEU A 1 70 ? -4.127 -1.858 1.328 1.00 98.44 70 LEU A O 1
ATOM 542 N N . SER A 1 71 ? -4.216 -3.529 2.833 1.00 98.38 71 SER A N 1
ATOM 543 C CA . SER A 1 71 ? -5.509 -3.174 3.416 1.00 98.38 71 SER A CA 1
ATOM 544 C C . SER A 1 71 ? -5.316 -2.828 4.888 1.00 98.38 71 SER A C 1
ATOM 546 O O . SER A 1 71 ? -4.522 -3.475 5.561 1.00 98.38 71 SER A O 1
ATOM 548 N N . LEU A 1 72 ? -6.027 -1.824 5.400 1.00 98.69 72 LEU A N 1
ATOM 549 C CA . LEU A 1 72 ? -5.997 -1.441 6.814 1.00 98.69 72 LEU A CA 1
ATOM 550 C C . LEU A 1 72 ? -7.329 -1.770 7.473 1.00 98.69 72 LEU A C 1
ATOM 552 O O . LEU A 1 72 ? -8.387 -1.455 6.924 1.00 98.69 72 LEU A O 1
ATOM 556 N N . TYR A 1 73 ? -7.263 -2.324 8.680 1.00 98.50 73 TYR A N 1
ATOM 557 C CA . TYR A 1 73 ? -8.423 -2.717 9.470 1.00 98.50 73 TYR A CA 1
ATOM 558 C C . TYR A 1 73 ? -8.403 -2.033 10.832 1.00 98.50 73 TYR A C 1
ATOM 560 O O . TYR A 1 73 ? -7.365 -1.947 11.492 1.00 98.50 73 TYR A O 1
ATOM 568 N N . VAL A 1 74 ? -9.573 -1.579 11.269 1.00 97.75 74 VAL A N 1
ATOM 569 C CA . VAL A 1 74 ? -9.808 -1.074 12.625 1.00 97.75 74 VAL A CA 1
ATOM 570 C C . VAL A 1 74 ? -10.714 -2.034 13.380 1.00 97.75 74 VAL A C 1
ATOM 572 O O . VAL A 1 74 ? -11.608 -2.649 12.803 1.00 97.75 74 VAL A O 1
ATOM 575 N N . LYS A 1 75 ? -10.492 -2.165 14.686 1.00 96.06 75 LYS A N 1
ATOM 576 C CA . LYS A 1 75 ? -11.387 -2.928 15.556 1.00 96.06 75 LYS A CA 1
ATOM 577 C C . LYS A 1 75 ? -12.557 -2.049 15.985 1.00 96.06 75 LYS A C 1
ATOM 579 O O . LYS A 1 75 ? -12.352 -1.044 16.658 1.00 96.06 75 LYS A O 1
ATOM 584 N N . GLU A 1 76 ? -13.773 -2.485 15.684 1.00 94.12 76 GLU A N 1
ATOM 585 C CA . GLU A 1 76 ? -15.016 -1.848 16.115 1.00 94.12 76 GLU A CA 1
ATOM 586 C C . GLU A 1 76 ? -15.899 -2.870 16.819 1.00 94.12 76 GLU A C 1
ATOM 588 O O . GLU A 1 76 ? -16.426 -3.805 16.211 1.00 94.12 76 GLU A O 1
ATOM 593 N N . GLY A 1 77 ? -16.016 -2.728 18.142 1.00 94.94 77 GLY A N 1
ATOM 594 C CA . GLY A 1 77 ? -16.686 -3.727 18.967 1.00 94.94 77 GLY A CA 1
ATOM 595 C C . GLY A 1 77 ? -16.033 -5.099 18.792 1.00 94.94 77 GLY A C 1
ATOM 596 O O . GLY A 1 77 ? -14.848 -5.262 19.090 1.00 94.94 77 GLY A O 1
ATOM 597 N N . ASN A 1 78 ? -16.806 -6.065 18.306 1.00 96.50 78 ASN A N 1
ATOM 598 C CA . ASN A 1 78 ? -16.392 -7.438 18.013 1.00 96.50 78 ASN A CA 1
ATOM 599 C C . ASN A 1 78 ? -16.125 -7.696 16.516 1.00 96.50 78 ASN A C 1
ATOM 601 O O . ASN A 1 78 ? -16.029 -8.852 16.108 1.00 96.50 78 ASN A O 1
ATOM 605 N N . THR A 1 79 ? -15.990 -6.649 15.701 1.00 97.38 79 THR A N 1
ATOM 606 C CA . THR A 1 79 ? -15.731 -6.763 14.259 1.00 97.38 79 THR A CA 1
ATOM 607 C C . THR A 1 79 ? -14.449 -6.042 13.865 1.00 97.38 79 THR A C 1
ATOM 609 O O . THR A 1 79 ? -14.026 -5.084 14.519 1.00 97.38 79 THR A O 1
ATOM 612 N N . LEU A 1 80 ? -13.797 -6.528 12.812 1.00 98.12 80 LEU A N 1
ATOM 613 C CA . LEU A 1 80 ? -12.717 -5.814 12.142 1.00 98.12 80 LEU A CA 1
ATOM 614 C C . LEU A 1 80 ? -13.295 -5.170 10.887 1.00 98.12 80 LEU A C 1
ATOM 616 O O . LEU A 1 80 ? -13.795 -5.859 10.001 1.00 98.12 80 LEU A O 1
ATOM 620 N N . ARG A 1 81 ? -13.241 -3.843 10.815 1.00 97.62 81 ARG A N 1
ATOM 621 C CA . ARG A 1 81 ? -13.760 -3.086 9.680 1.00 97.62 81 ARG A CA 1
ATOM 622 C C . ARG A 1 81 ? -12.606 -2.641 8.782 1.00 97.62 81 ARG A C 1
ATOM 624 O O . ARG A 1 81 ? -11.697 -1.971 9.282 1.00 97.62 81 ARG A O 1
ATOM 631 N N . PRO A 1 82 ? -12.623 -2.960 7.477 1.00 97.88 82 PRO A N 1
ATOM 632 C CA . PRO A 1 82 ? -11.666 -2.391 6.543 1.00 97.88 82 PRO A CA 1
ATOM 633 C C . PRO A 1 82 ? -11.914 -0.886 6.391 1.00 97.88 82 PRO A C 1
ATOM 635 O O . PRO A 1 82 ? -13.048 -0.434 6.225 1.00 97.88 82 PRO A O 1
ATOM 638 N N . VAL A 1 83 ? -10.839 -0.105 6.457 1.00 98.38 83 VAL A N 1
ATOM 639 C CA . VAL A 1 83 ? -10.846 1.356 6.261 1.00 98.38 83 VAL A CA 1
ATOM 640 C C . VAL A 1 83 ? -10.004 1.781 5.064 1.00 98.38 83 VAL A C 1
ATOM 642 O O . VAL A 1 83 ? -10.223 2.857 4.525 1.00 98.38 83 VAL A O 1
ATOM 645 N N . LEU A 1 84 ? -9.075 0.938 4.617 1.00 98.50 84 LEU A N 1
ATOM 646 C CA . LEU A 1 84 ? -8.331 1.057 3.365 1.00 98.50 84 LEU A CA 1
ATOM 647 C C . LEU A 1 84 ? -8.313 -0.336 2.745 1.00 98.50 84 LEU A C 1
ATOM 649 O O . LEU A 1 84 ? -8.024 -1.297 3.453 1.00 98.50 84 LEU A O 1
ATOM 653 N N . GLU A 1 85 ? -8.605 -0.456 1.457 1.00 96.25 85 GLU A N 1
ATOM 654 C CA . GLU A 1 85 ? -8.677 -1.759 0.799 1.00 96.25 85 GLU A CA 1
ATOM 655 C C . GLU A 1 85 ? -7.796 -1.779 -0.441 1.00 96.25 85 GLU A C 1
ATOM 657 O O . GLU A 1 85 ? -8.020 -1.010 -1.376 1.00 96.25 85 GLU A O 1
ATOM 662 N N . ARG A 1 86 ? -6.839 -2.712 -0.459 1.00 96.06 86 ARG A N 1
ATOM 663 C CA . ARG A 1 86 ? -6.017 -3.054 -1.626 1.00 96.06 86 ARG A CA 1
ATOM 664 C C . ARG A 1 86 ? -5.265 -1.873 -2.242 1.00 96.06 86 ARG A C 1
ATOM 666 O O . ARG A 1 86 ? -5.197 -1.747 -3.464 1.00 96.06 86 ARG A O 1
ATOM 673 N N . LEU A 1 87 ? -4.689 -1.014 -1.402 1.00 98.31 87 LEU A N 1
ATOM 674 C CA . LEU A 1 87 ? -3.741 -0.008 -1.868 1.00 98.31 87 LEU A CA 1
ATOM 675 C C . LEU A 1 87 ? -2.486 -0.714 -2.385 1.00 98.31 87 LEU A C 1
ATOM 677 O O . LEU A 1 87 ? -1.804 -1.385 -1.618 1.00 98.31 87 LEU A O 1
ATOM 681 N N . VAL A 1 88 ? -2.156 -0.535 -3.657 1.00 97.75 88 VAL A N 1
ATOM 682 C CA . VAL A 1 88 ? -0.924 -1.037 -4.268 1.00 97.75 88 VAL A CA 1
ATOM 683 C C . VAL A 1 88 ? 0.267 -0.336 -3.621 1.00 97.75 88 VAL A C 1
ATOM 685 O O . VAL A 1 88 ? 0.536 0.837 -3.878 1.00 97.75 88 VAL A O 1
ATOM 688 N N . MET A 1 89 ? 0.988 -1.051 -2.769 1.00 98.06 89 MET A N 1
ATOM 689 C CA . MET A 1 89 ? 2.217 -0.596 -2.122 1.00 98.06 89 MET A CA 1
ATOM 690 C C . MET A 1 89 ? 3.443 -0.813 -2.999 1.00 98.06 89 MET A C 1
ATOM 692 O O . MET A 1 89 ? 4.414 -0.068 -2.902 1.00 98.06 89 MET A O 1
ATOM 696 N N . TYR A 1 90 ? 3.391 -1.824 -3.854 1.00 97.75 90 TYR A N 1
ATOM 697 C CA . TYR A 1 90 ? 4.414 -2.124 -4.836 1.00 97.75 90 TYR A CA 1
ATOM 698 C C . TYR A 1 90 ? 3.733 -2.604 -6.105 1.00 97.75 90 TYR A C 1
ATOM 700 O O . TYR A 1 90 ? 2.783 -3.378 -6.026 1.00 97.75 90 TYR A O 1
ATOM 708 N N . VAL A 1 91 ? 4.220 -2.145 -7.247 1.00 96.06 91 VAL A N 1
ATOM 709 C CA . VAL A 1 91 ? 3.915 -2.746 -8.543 1.00 96.06 91 VAL A CA 1
ATOM 710 C C . VAL A 1 91 ? 5.195 -2.801 -9.347 1.00 96.06 91 VAL A C 1
ATOM 712 O O . VAL A 1 91 ? 5.985 -1.857 -9.310 1.00 96.06 91 VAL A O 1
ATOM 715 N N . TYR A 1 92 ? 5.394 -3.899 -10.053 1.00 95.38 92 TYR A N 1
ATOM 716 C CA . TYR A 1 92 ? 6.427 -4.076 -11.058 1.00 95.38 92 TYR A CA 1
ATOM 717 C C . TYR A 1 92 ? 5.770 -4.610 -12.315 1.00 95.38 92 TYR A C 1
ATOM 719 O O . TYR A 1 92 ? 4.925 -5.492 -12.221 1.00 95.38 92 TYR A O 1
ATOM 727 N N . SER A 1 93 ? 6.132 -4.062 -13.468 1.00 94.81 93 SER A N 1
ATOM 728 C CA . SER A 1 93 ? 5.632 -4.510 -14.764 1.00 94.81 93 SER A CA 1
ATOM 729 C C . SER A 1 93 ? 6.629 -4.189 -15.870 1.00 94.81 93 SER A C 1
ATOM 731 O O . SER A 1 93 ? 7.413 -3.243 -15.746 1.00 94.81 93 SER A O 1
ATOM 733 N N . GLY A 1 94 ? 6.574 -4.919 -16.976 1.00 93.88 94 GLY A N 1
ATOM 734 C CA . GLY A 1 94 ? 7.365 -4.593 -18.157 1.00 93.88 94 GLY A CA 1
ATOM 735 C C . GLY A 1 94 ? 7.127 -5.536 -19.323 1.00 93.88 94 GLY A C 1
ATOM 736 O O . GLY A 1 94 ? 6.339 -6.474 -19.217 1.00 93.88 94 GLY A O 1
ATOM 737 N N . GLU A 1 95 ? 7.858 -5.278 -20.397 1.00 94.62 95 GLU A N 1
ATOM 738 C CA . GLU A 1 95 ? 8.003 -6.136 -21.564 1.00 94.62 95 GLU A CA 1
ATOM 739 C C . GLU A 1 95 ? 9.499 -6.265 -21.873 1.00 94.62 95 GLU A C 1
ATOM 741 O O . GLU A 1 95 ? 10.224 -5.274 -21.954 1.00 94.62 95 GLU A O 1
ATOM 746 N N . TRP A 1 96 ? 9.985 -7.495 -21.990 1.00 92.00 96 TRP A N 1
ATOM 747 C CA . TRP A 1 96 ? 11.399 -7.805 -22.143 1.00 92.00 96 TRP A CA 1
ATOM 748 C C . TRP A 1 96 ? 11.588 -8.991 -23.083 1.00 92.00 96 TRP A C 1
ATOM 750 O O . TRP A 1 96 ? 10.877 -9.989 -23.011 1.00 92.00 96 TRP A O 1
ATOM 760 N N . ASP A 1 97 ? 12.618 -8.952 -23.919 1.00 90.50 97 ASP A N 1
ATOM 761 C CA . ASP A 1 97 ? 12.969 -10.043 -24.839 1.00 90.50 97 ASP A CA 1
ATOM 762 C C . ASP A 1 97 ? 13.680 -11.230 -24.148 1.00 90.50 97 ASP A C 1
ATOM 764 O O . ASP A 1 97 ? 14.141 -12.167 -24.804 1.00 90.50 97 ASP A O 1
ATOM 768 N N . THR A 1 98 ? 13.786 -11.183 -22.814 1.00 86.56 98 THR A N 1
ATOM 769 C CA . THR A 1 98 ? 1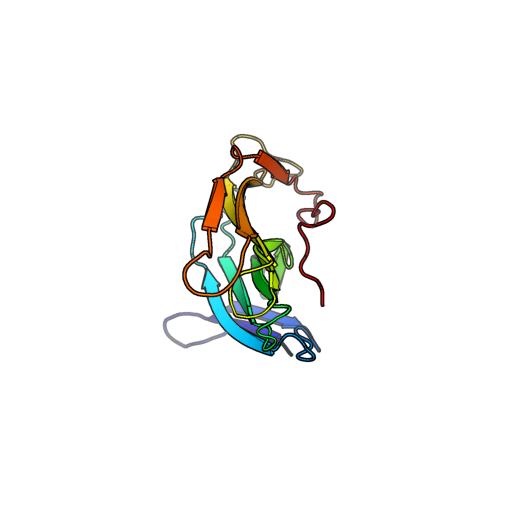4.549 -12.070 -21.907 1.00 86.56 98 THR A C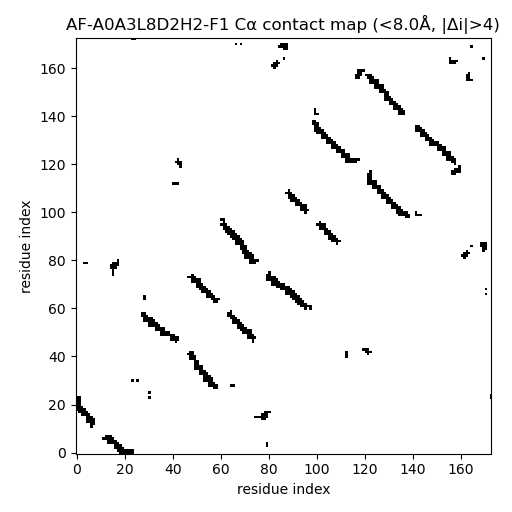A 1
ATOM 770 C C . THR A 1 98 ? 16.071 -12.104 -22.103 1.00 86.56 98 THR A C 1
ATOM 772 O O . THR A 1 98 ? 16.755 -12.883 -21.440 1.00 86.56 98 THR A O 1
ATOM 775 N N . ARG A 1 99 ? 16.620 -11.250 -22.969 1.00 87.75 99 ARG A N 1
ATOM 776 C CA . ARG A 1 99 ? 18.049 -11.163 -23.295 1.00 87.75 99 ARG A CA 1
ATOM 777 C C . ARG A 1 99 ? 18.624 -9.791 -22.953 1.00 87.75 99 ARG A C 1
ATOM 779 O O . ARG A 1 99 ? 19.538 -9.710 -22.139 1.00 87.75 99 ARG A O 1
ATOM 786 N N . CYS A 1 100 ? 18.090 -8.729 -23.544 1.00 91.38 100 CYS A N 1
ATOM 787 C CA . CYS A 1 100 ? 18.523 -7.356 -23.332 1.00 91.38 100 CYS A CA 1
ATOM 788 C C . CYS A 1 100 ? 17.428 -6.331 -23.626 1.00 91.38 100 CYS A C 1
ATOM 790 O O . CYS A 1 100 ? 17.197 -5.456 -22.799 1.00 91.38 100 CYS A O 1
ATOM 792 N N . ALA A 1 101 ? 16.795 -6.402 -24.796 1.00 94.00 101 ALA A N 1
ATOM 793 C CA . ALA A 1 101 ? 15.906 -5.350 -25.251 1.00 94.00 101 ALA A CA 1
ATOM 794 C C . ALA A 1 101 ? 14.577 -5.383 -24.492 1.00 94.00 101 ALA A C 1
ATOM 796 O O . ALA A 1 101 ? 13.934 -6.429 -24.369 1.00 94.00 101 ALA A O 1
ATOM 797 N N . GLY A 1 102 ? 14.143 -4.224 -24.010 1.00 95.25 102 GLY A N 1
ATOM 798 C CA . GLY A 1 102 ? 12.858 -4.106 -23.340 1.00 95.25 102 GLY A CA 1
ATOM 799 C C . GLY A 1 102 ? 12.767 -2.927 -22.395 1.00 95.25 102 GLY A C 1
ATOM 800 O O . GLY A 1 102 ? 13.707 -2.151 -22.211 1.00 95.25 102 GLY A O 1
ATOM 801 N N . GLU A 1 103 ? 11.613 -2.825 -21.756 1.00 96.69 103 GLU A N 1
ATOM 802 C CA . GLU A 1 103 ? 11.332 -1.827 -20.744 1.00 96.69 103 GLU A CA 1
ATOM 803 C C . GLU A 1 103 ? 10.628 -2.442 -19.543 1.00 96.69 103 GLU A C 1
ATOM 805 O O . GLU A 1 103 ? 9.793 -3.338 -19.643 1.00 96.69 103 GLU A O 1
ATOM 810 N N . ARG A 1 104 ? 10.972 -1.948 -18.361 1.00 96.19 104 ARG A N 1
ATOM 811 C CA . ARG A 1 104 ? 10.307 -2.325 -17.119 1.00 96.19 104 ARG A CA 1
ATOM 812 C C . ARG A 1 104 ? 10.278 -1.159 -16.161 1.00 96.19 104 ARG A C 1
ATOM 814 O O . ARG A 1 104 ? 11.164 -0.305 -16.170 1.00 96.19 104 ARG A O 1
ATOM 821 N N . ALA A 1 105 ? 9.286 -1.146 -15.290 1.00 97.44 105 ALA A N 1
ATOM 822 C CA . ALA A 1 105 ? 9.177 -0.160 -14.238 1.00 97.44 105 ALA A CA 1
ATOM 823 C C . ALA A 1 105 ? 8.692 -0.804 -12.948 1.00 97.44 105 ALA A C 1
ATOM 825 O O . ALA A 1 105 ? 7.940 -1.776 -12.961 1.00 97.44 105 ALA A O 1
ATOM 826 N N . ASN A 1 106 ? 9.096 -0.225 -11.824 1.00 97.56 106 ASN A N 1
ATOM 827 C CA . ASN A 1 106 ? 8.491 -0.512 -10.539 1.00 97.56 106 ASN A CA 1
ATOM 828 C C . ASN A 1 106 ? 8.124 0.775 -9.810 1.00 97.56 106 ASN A C 1
ATOM 830 O O . ASN A 1 106 ? 8.902 1.727 -9.787 1.00 97.56 106 ASN A O 1
ATOM 834 N N . THR A 1 107 ? 6.977 0.776 -9.142 1.00 98.44 107 THR A N 1
ATOM 835 C CA . THR A 1 107 ? 6.571 1.835 -8.220 1.00 98.44 107 THR A CA 1
ATOM 836 C C . THR A 1 107 ? 6.551 1.282 -6.808 1.00 98.44 107 THR A C 1
ATOM 838 O O . THR A 1 107 ? 5.847 0.319 -6.526 1.00 98.44 107 THR A O 1
ATOM 841 N N . VAL A 1 108 ? 7.297 1.917 -5.905 1.00 98.56 108 VAL A N 1
ATOM 842 C CA . VAL A 1 108 ? 7.256 1.645 -4.464 1.00 98.56 108 VAL A CA 1
ATOM 843 C C . VAL A 1 108 ? 6.506 2.777 -3.782 1.00 98.56 108 VAL A C 1
ATOM 845 O O . VAL A 1 108 ? 6.777 3.954 -4.042 1.00 98.56 108 VAL A O 1
ATOM 848 N N . ARG A 1 109 ? 5.581 2.429 -2.886 1.00 98.50 109 ARG A N 1
ATOM 849 C CA . ARG A 1 109 ? 4.831 3.383 -2.077 1.00 98.50 109 ARG A CA 1
ATOM 850 C C . ARG A 1 109 ? 5.106 3.207 -0.589 1.00 98.50 109 ARG A C 1
ATOM 852 O O . ARG A 1 109 ? 5.243 2.095 -0.085 1.00 98.50 109 ARG A O 1
ATOM 859 N N . THR A 1 110 ? 5.145 4.321 0.132 1.00 98.12 110 THR A N 1
ATOM 860 C CA . THR A 1 110 ? 5.160 4.359 1.601 1.00 98.12 110 THR A CA 1
ATOM 861 C C . THR A 1 110 ? 4.008 5.211 2.111 1.00 98.12 110 THR A C 1
ATOM 863 O O . THR A 1 110 ? 3.563 6.124 1.416 1.00 98.12 110 THR A O 1
ATOM 866 N N . ILE A 1 111 ? 3.540 4.932 3.328 1.00 98.25 111 ILE A N 1
ATOM 867 C CA . ILE A 1 111 ? 2.457 5.684 3.970 1.00 98.25 111 ILE A CA 1
ATOM 868 C C . ILE A 1 111 ? 2.991 6.406 5.194 1.00 98.25 111 ILE A C 1
ATOM 870 O O . ILE A 1 111 ? 3.624 5.800 6.058 1.00 98.25 111 ILE A O 1
ATOM 874 N N . GLU A 1 112 ? 2.654 7.682 5.290 1.00 97.81 112 GLU A N 1
ATOM 875 C CA . GLU A 1 112 ? 2.845 8.501 6.477 1.00 97.81 112 GLU A CA 1
ATOM 876 C C . GLU A 1 112 ? 1.487 8.970 7.010 1.00 97.81 112 GLU A C 1
ATOM 878 O O . GLU A 1 112 ? 0.548 9.208 6.247 1.00 97.81 112 GLU A O 1
ATOM 883 N N . ILE A 1 113 ? 1.380 9.107 8.333 1.00 98.19 113 ILE A N 1
ATOM 884 C CA . ILE A 1 113 ? 0.202 9.704 8.967 1.00 98.19 113 ILE A CA 1
ATOM 885 C C . ILE A 1 113 ? 0.316 11.222 8.858 1.00 98.19 113 ILE A C 1
ATOM 887 O O . ILE A 1 113 ? 1.269 11.825 9.356 1.00 98.19 113 ILE A O 1
ATOM 891 N N . GLY A 1 114 ? -0.655 11.831 8.184 1.00 97.44 114 GLY A N 1
ATOM 892 C CA . GLY A 1 114 ? -0.738 13.267 7.993 1.00 97.44 114 GLY A CA 1
ATOM 893 C C . GLY A 1 114 ? -1.037 14.020 9.287 1.00 97.44 114 GLY A C 1
ATOM 894 O O . GLY A 1 114 ? -1.530 13.475 10.272 1.00 97.44 114 GLY A O 1
ATOM 895 N N . LYS A 1 115 ? -0.742 15.323 9.270 1.00 96.75 115 LYS A N 1
ATOM 896 C CA . LYS A 1 115 ? -1.078 16.244 10.370 1.00 96.75 115 LYS A CA 1
ATOM 897 C C . LYS A 1 115 ? -2.531 16.726 10.316 1.00 96.75 115 LYS A C 1
ATOM 899 O O . LYS A 1 115 ? -3.026 17.281 11.290 1.00 96.75 115 LYS A O 1
ATOM 904 N N . THR A 1 116 ? -3.183 16.560 9.169 1.00 98.06 116 THR A N 1
ATOM 905 C CA . THR A 1 116 ? -4.588 16.893 8.934 1.00 98.06 116 THR A CA 1
ATOM 906 C C . THR A 1 116 ? -5.463 15.662 9.122 1.00 98.06 116 THR A C 1
ATOM 908 O O . THR A 1 116 ? -4.981 14.529 9.126 1.00 98.06 116 THR A O 1
ATOM 911 N N . SER A 1 117 ? -6.761 15.889 9.293 1.00 98.12 117 SER A N 1
ATOM 912 C CA . SER A 1 117 ? -7.749 14.821 9.402 1.00 98.12 117 SER A CA 1
ATOM 913 C C . SER A 1 117 ? -8.983 15.157 8.579 1.00 98.12 117 SER A C 1
ATOM 915 O O . SER A 1 117 ? -9.338 16.329 8.433 1.00 98.12 117 SER A O 1
ATOM 917 N N . SER A 1 118 ? -9.638 14.115 8.083 1.00 98.62 118 SER A N 1
ATOM 918 C CA . SER A 1 118 ? -10.895 14.177 7.349 1.00 98.62 118 SER A CA 1
ATOM 919 C C . SER A 1 118 ? -11.884 13.238 8.031 1.00 98.62 118 SER A C 1
ATOM 921 O O . SER A 1 118 ? -11.556 12.089 8.315 1.00 98.62 118 SER A O 1
ATOM 923 N N . HIS A 1 119 ? -13.085 13.724 8.348 1.00 98.31 119 HIS A N 1
ATOM 924 C CA . HIS A 1 119 ? -14.135 12.928 9.005 1.00 98.31 119 HIS A CA 1
ATOM 925 C C . HIS A 1 119 ? -13.653 12.162 10.257 1.00 98.31 119 HIS A C 1
ATOM 927 O O . HIS A 1 119 ? -14.026 11.014 10.491 1.00 98.31 119 HIS A O 1
ATOM 933 N N . GLY A 1 120 ? -12.797 12.804 11.060 1.00 97.00 120 GLY A N 1
ATOM 934 C CA . GLY A 1 120 ? -12.299 12.277 12.333 1.00 97.00 120 GLY A CA 1
ATOM 935 C C . GLY A 1 120 ? -11.102 11.328 12.237 1.00 97.00 120 GLY A C 1
ATOM 936 O O . GLY A 1 120 ? -10.572 10.955 13.279 1.00 97.00 120 GLY A O 1
ATOM 937 N N . TYR A 1 121 ? -10.654 10.950 11.035 1.00 98.50 121 TYR A N 1
ATOM 938 C CA . TYR A 1 121 ? -9.468 10.112 10.828 1.00 98.50 121 TYR A CA 1
ATOM 939 C C . TYR A 1 121 ? -8.342 10.931 10.194 1.00 98.50 121 TYR A C 1
ATOM 941 O O . TYR A 1 121 ? -8.591 11.782 9.341 1.00 98.50 121 TYR A O 1
ATOM 949 N N . ALA A 1 122 ? -7.098 10.674 10.592 1.00 98.69 122 ALA A N 1
ATOM 950 C CA . ALA A 1 122 ? -5.922 11.304 10.005 1.00 98.69 122 ALA A CA 1
ATOM 951 C C . ALA A 1 122 ? -5.848 11.038 8.495 1.00 98.69 122 ALA A C 1
ATOM 953 O O . ALA A 1 122 ? -6.136 9.932 8.035 1.00 98.69 122 ALA A O 1
ATOM 954 N N . ASP A 1 123 ? -5.442 12.035 7.718 1.00 98.69 123 ASP A N 1
ATOM 955 C CA . ASP A 1 123 ? -5.180 11.829 6.296 1.00 98.69 123 ASP A CA 1
ATOM 956 C C . ASP A 1 123 ? -3.942 10.936 6.121 1.00 98.69 123 ASP A C 1
ATOM 958 O O . ASP A 1 123 ? -2.988 11.022 6.898 1.00 98.69 123 ASP A O 1
ATOM 962 N N . LEU A 1 124 ? -3.929 10.085 5.094 1.00 98.75 124 LEU A N 1
ATOM 963 C CA . LEU A 1 124 ? -2.764 9.255 4.773 1.00 98.75 124 LEU A CA 1
ATOM 964 C C . LEU A 1 124 ? -1.975 9.912 3.646 1.00 98.75 124 LEU A C 1
ATOM 966 O O . LEU A 1 124 ? -2.526 10.195 2.584 1.00 98.75 124 LEU A O 1
ATOM 970 N N . ILE A 1 125 ? -0.682 10.141 3.855 1.00 98.62 125 ILE A N 1
ATOM 971 C CA . ILE A 1 125 ? 0.212 10.672 2.825 1.00 98.62 125 ILE A CA 1
ATOM 972 C C . ILE A 1 125 ? 0.930 9.491 2.185 1.00 98.62 125 ILE A C 1
ATOM 974 O O . ILE A 1 125 ? 1.785 8.857 2.800 1.00 98.62 125 ILE A O 1
ATOM 978 N N . VAL A 1 126 ? 0.567 9.194 0.942 1.00 98.69 126 VAL A N 1
ATOM 979 C CA . VAL A 1 126 ? 1.188 8.146 0.140 1.00 98.69 126 VAL A CA 1
ATOM 980 C C . VAL A 1 126 ? 2.298 8.766 -0.692 1.00 98.69 126 VAL A C 1
ATOM 982 O O . VAL A 1 126 ? 2.047 9.593 -1.568 1.00 98.69 126 VAL A O 1
ATOM 985 N N . LYS A 1 127 ? 3.535 8.358 -0.431 1.00 98.69 127 LYS A N 1
ATOM 986 C CA . LYS A 1 127 ? 4.699 8.741 -1.229 1.00 98.69 127 LYS A CA 1
ATOM 987 C C . LYS A 1 127 ? 4.989 7.639 -2.231 1.00 98.69 127 LYS A C 1
ATOM 989 O O . LYS A 1 127 ? 5.270 6.525 -1.815 1.00 98.69 127 LYS A O 1
ATOM 994 N N . SER A 1 128 ? 4.951 7.959 -3.519 1.00 98.62 128 SER A N 1
ATOM 995 C CA . SER A 1 128 ? 5.246 7.035 -4.617 1.00 98.62 128 SER A CA 1
ATOM 996 C C . SER A 1 128 ? 6.586 7.382 -5.255 1.00 98.62 128 SER A C 1
ATOM 998 O O . SER A 1 128 ? 6.849 8.551 -5.540 1.00 98.62 128 SER A O 1
ATOM 1000 N N . VAL A 1 129 ? 7.424 6.379 -5.495 1.00 98.69 129 VAL A N 1
ATOM 1001 C CA . VAL A 1 129 ? 8.674 6.510 -6.251 1.00 98.69 129 VAL A CA 1
ATOM 1002 C C . VAL A 1 129 ? 8.678 5.450 -7.338 1.00 98.69 129 VAL A C 1
ATOM 1004 O O . VAL A 1 129 ? 8.540 4.268 -7.030 1.00 98.69 129 VAL A O 1
ATOM 1007 N N . THR A 1 130 ? 8.835 5.877 -8.589 1.00 98.50 130 THR A N 1
ATOM 1008 C CA . THR A 1 130 ? 8.919 4.978 -9.742 1.00 98.50 130 THR A CA 1
ATOM 1009 C C . THR A 1 130 ? 10.348 4.923 -10.253 1.00 98.50 130 THR A C 1
ATOM 1011 O O . THR A 1 130 ? 10.962 5.967 -10.484 1.00 98.50 130 THR A O 1
ATOM 1014 N N . THR A 1 131 ? 10.860 3.715 -10.446 1.00 98.50 131 THR A N 1
ATOM 1015 C CA . THR A 1 131 ? 12.116 3.456 -11.145 1.00 98.50 131 THR A CA 1
ATOM 1016 C C . THR A 1 131 ? 11.790 2.765 -12.457 1.00 98.50 131 THR A C 1
ATOM 1018 O O . THR A 1 131 ? 11.079 1.764 -12.461 1.00 98.50 131 THR A O 1
ATOM 1021 N N . SER A 1 132 ? 12.307 3.301 -13.557 1.00 97.56 132 SER A N 1
ATOM 1022 C CA . SER A 1 132 ? 12.180 2.729 -14.896 1.00 97.56 132 SER A CA 1
ATOM 1023 C C . SER A 1 132 ? 13.538 2.240 -15.375 1.00 97.56 132 SER A C 1
ATOM 1025 O O . SER A 1 132 ? 14.574 2.829 -15.054 1.00 97.56 132 SER A O 1
ATOM 1027 N N . MET A 1 133 ? 13.532 1.173 -16.159 1.00 96.81 133 MET A N 1
ATOM 1028 C CA . MET A 1 133 ? 14.710 0.590 -16.774 1.00 96.81 133 MET A CA 1
ATOM 1029 C C . MET A 1 133 ? 14.414 0.265 -18.233 1.00 96.81 133 MET A C 1
ATOM 1031 O O . MET A 1 133 ? 13.376 -0.322 -18.526 1.00 96.81 133 MET A O 1
ATOM 1035 N N . VAL A 1 134 ? 15.341 0.630 -19.112 1.00 97.25 134 VAL A N 1
ATOM 1036 C CA . VAL A 1 134 ? 15.283 0.357 -20.550 1.00 97.25 134 VAL A CA 1
ATOM 1037 C C . VAL A 1 134 ? 16.574 -0.342 -20.948 1.00 97.25 134 VAL A C 1
ATOM 1039 O O . VAL A 1 134 ? 17.660 0.114 -20.578 1.00 97.25 134 VAL A O 1
ATOM 1042 N N . GLY A 1 135 ? 16.442 -1.464 -21.642 1.00 95.75 135 GLY A N 1
ATOM 1043 C CA . GLY A 1 135 ? 17.544 -2.197 -22.244 1.00 95.75 135 GLY A CA 1
ATOM 1044 C C . GLY A 1 135 ? 17.511 -2.054 -23.761 1.00 95.75 135 GLY A C 1
ATOM 1045 O O . GLY A 1 135 ? 16.445 -2.145 -24.370 1.00 95.75 135 GLY A O 1
ATOM 1046 N N . GLU A 1 136 ? 18.671 -1.820 -24.366 1.00 94.06 136 GLU A N 1
ATOM 1047 C CA . GLU A 1 136 ? 18.845 -1.684 -25.814 1.00 94.06 136 GLU A CA 1
ATOM 1048 C C . GLU A 1 136 ? 20.067 -2.489 -26.278 1.00 94.06 136 GLU A C 1
ATOM 1050 O O . GLU A 1 136 ? 21.089 -2.538 -25.593 1.00 94.06 136 GLU A O 1
ATOM 1055 N N . GLY A 1 137 ? 19.974 -3.097 -27.463 1.00 90.56 137 GLY A N 1
ATOM 1056 C CA . GLY A 1 137 ? 21.037 -3.922 -28.044 1.00 90.56 137 GLY 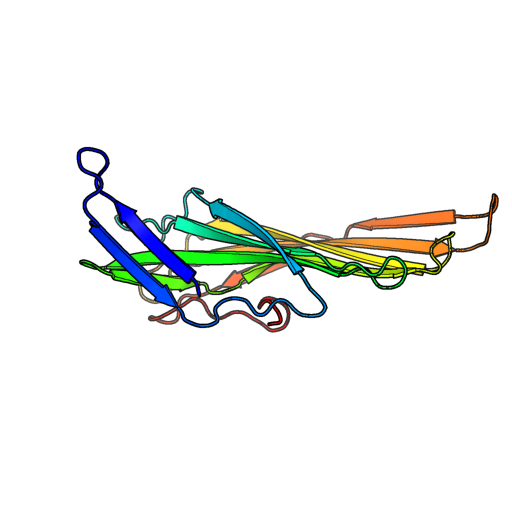A CA 1
ATOM 1057 C C . GLY A 1 137 ? 20.835 -5.425 -27.836 1.00 90.56 137 GLY A C 1
ATOM 1058 O O . GLY A 1 137 ? 19.773 -5.877 -27.415 1.00 90.56 137 GLY A O 1
ATOM 1059 N N . GLU A 1 138 ? 21.859 -6.212 -28.169 1.00 89.06 138 GLU A N 1
ATOM 1060 C CA . GLU A 1 138 ? 21.838 -7.676 -28.081 1.00 89.06 138 GLU A CA 1
ATOM 1061 C C . GLU A 1 138 ? 23.184 -8.221 -27.579 1.00 89.06 138 GLU A C 1
ATOM 1063 O O . GLU A 1 138 ? 24.247 -7.682 -27.897 1.00 89.06 138 GLU A O 1
ATOM 1068 N N . GLY A 1 139 ? 23.142 -9.323 -26.821 1.00 83.62 139 GLY A N 1
ATOM 1069 C CA . GLY A 1 139 ? 24.341 -10.011 -26.331 1.00 83.62 139 GLY A CA 1
ATOM 1070 C C . GLY A 1 139 ? 25.267 -9.088 -25.533 1.00 83.62 139 GLY A C 1
ATOM 1071 O O . GLY A 1 139 ? 24.818 -8.366 -24.645 1.00 83.62 139 GLY A O 1
ATOM 1072 N N . ASP A 1 140 ? 26.554 -9.091 -25.876 1.00 88.31 140 ASP A N 1
ATOM 1073 C CA . ASP A 1 140 ? 27.582 -8.292 -25.192 1.00 88.31 140 ASP A CA 1
ATOM 1074 C C . ASP A 1 140 ? 27.471 -6.778 -25.460 1.00 88.31 140 ASP A C 1
ATOM 1076 O O . ASP A 1 140 ? 28.097 -5.985 -24.761 1.00 88.31 140 ASP A O 1
ATOM 1080 N N . ALA A 1 141 ? 26.671 -6.359 -26.449 1.00 91.38 141 ALA A N 1
ATOM 1081 C CA . ALA A 1 141 ? 26.401 -4.949 -26.745 1.00 91.38 141 ALA A CA 1
ATOM 1082 C C . ALA A 1 141 ? 25.193 -4.397 -25.965 1.00 91.38 141 ALA A C 1
ATOM 1084 O O . ALA A 1 141 ? 24.723 -3.300 -26.260 1.00 91.38 141 ALA A O 1
ATOM 1085 N N . CYS A 1 142 ? 24.666 -5.164 -25.005 1.00 93.38 142 CYS A N 1
ATOM 1086 C CA . CYS A 1 142 ? 23.515 -4.762 -24.214 1.00 93.38 142 CYS A CA 1
ATOM 1087 C C . CYS A 1 142 ? 23.824 -3.561 -23.313 1.00 93.38 142 CYS A C 1
ATOM 1089 O O . CYS A 1 142 ? 24.638 -3.652 -22.390 1.00 93.38 142 CYS A O 1
ATOM 1091 N N . GLU A 1 143 ? 23.105 -2.461 -23.518 1.00 94.94 143 GLU A N 1
ATOM 1092 C CA . GLU A 1 143 ? 23.121 -1.311 -22.622 1.00 94.94 143 GLU A CA 1
ATOM 1093 C C . GLU A 1 143 ? 21.822 -1.239 -21.827 1.00 94.94 143 GLU A C 1
ATOM 1095 O O . GLU A 1 143 ? 20.735 -1.127 -22.389 1.00 94.94 143 GLU A O 1
ATOM 1100 N N . VAL A 1 144 ? 21.936 -1.231 -20.498 1.00 94.31 144 VAL A N 1
ATOM 1101 C CA . VAL A 1 144 ? 20.792 -1.061 -19.598 1.00 94.31 144 VAL A CA 1
ATOM 1102 C C . VAL A 1 144 ? 20.891 0.285 -18.899 1.00 94.31 144 VAL A C 1
ATOM 1104 O O . VAL A 1 144 ? 21.834 0.553 -18.152 1.00 94.31 144 VAL A O 1
ATOM 1107 N N . LYS A 1 145 ? 19.886 1.132 -19.109 1.00 96.69 145 LYS A N 1
ATOM 1108 C CA . LYS A 1 145 ? 19.766 2.448 -18.477 1.00 96.69 145 LYS A CA 1
ATOM 1109 C C . LYS A 1 145 ? 18.646 2.408 -17.453 1.00 96.69 145 LYS A C 1
ATOM 1111 O O . LYS A 1 145 ? 17.568 1.883 -17.718 1.00 96.69 145 LYS A O 1
ATOM 1116 N N . SER A 1 146 ? 18.892 2.976 -16.277 1.00 96.69 146 SER A N 1
ATOM 1117 C CA . SER A 1 146 ? 17.883 3.124 -15.232 1.00 96.69 146 SER A CA 1
ATOM 1118 C C . SER A 1 146 ? 17.688 4.590 -14.876 1.00 96.69 146 SER A C 1
ATOM 1120 O O . SER A 1 146 ? 18.612 5.403 -14.924 1.00 96.69 146 SER A O 1
ATOM 1122 N N . SER A 1 147 ? 16.458 4.939 -14.525 1.00 97.50 147 SER A N 1
ATOM 1123 C CA . SER A 1 147 ? 16.112 6.271 -14.051 1.00 97.50 147 SER A CA 1
ATOM 1124 C C . SER A 1 147 ? 15.109 6.166 -12.915 1.00 97.50 147 SER A C 1
ATOM 1126 O O . SER A 1 147 ? 14.194 5.346 -12.946 1.00 97.50 147 SER A O 1
ATOM 1128 N N . THR A 1 148 ? 15.286 6.998 -11.894 1.00 98.19 148 THR A N 1
ATOM 1129 C CA . THR A 1 148 ? 14.366 7.069 -10.759 1.00 98.19 148 THR A CA 1
ATOM 1130 C C . THR A 1 148 ? 13.684 8.423 -10.774 1.00 98.19 148 THR A C 1
ATOM 1132 O O . THR A 1 148 ? 14.338 9.468 -10.728 1.00 98.19 148 THR A O 1
ATOM 1135 N N . GLY A 1 149 ? 12.358 8.401 -10.846 1.00 97.56 149 GLY A N 1
ATOM 1136 C CA . GLY A 1 149 ? 11.533 9.594 -10.790 1.00 97.56 149 GLY A CA 1
ATOM 1137 C C . GLY A 1 149 ? 11.605 10.278 -9.426 1.00 97.56 149 GLY A C 1
ATOM 1138 O O . GLY A 1 149 ? 11.906 9.669 -8.395 1.00 97.56 149 GLY A O 1
ATOM 1139 N N . LYS A 1 150 ? 11.280 11.572 -9.404 1.00 98.19 150 LYS A N 1
ATOM 1140 C CA . LYS A 1 150 ? 11.101 12.294 -8.140 1.00 98.19 150 LYS A CA 1
ATOM 1141 C C . LYS A 1 150 ? 9.905 11.712 -7.375 1.00 98.19 150 LYS A C 1
ATOM 1143 O O . LYS A 1 150 ? 8.925 11.320 -8.008 1.00 98.19 150 LYS A O 1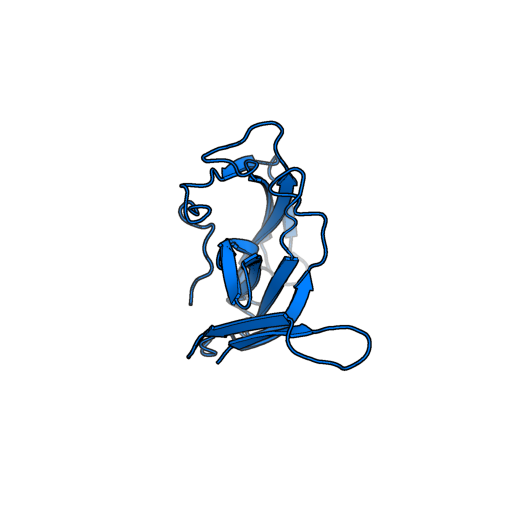
ATOM 1148 N N . PRO A 1 151 ? 9.943 11.698 -6.032 1.00 98.25 151 PRO A N 1
ATOM 1149 C CA . PRO A 1 151 ? 8.802 11.251 -5.251 1.00 98.25 151 PRO A CA 1
ATOM 1150 C C . PRO A 1 151 ? 7.547 12.082 -5.531 1.00 98.25 151 PRO A C 1
ATOM 1152 O O . PRO A 1 151 ? 7.601 13.313 -5.517 1.00 98.25 151 PRO A O 1
ATOM 1155 N N . VAL A 1 152 ? 6.419 11.403 -5.716 1.00 98.44 152 VAL A N 1
ATOM 1156 C CA . VAL A 1 152 ? 5.091 12.013 -5.855 1.00 98.44 152 VAL A CA 1
ATOM 1157 C C . VAL A 1 152 ? 4.303 11.756 -4.579 1.00 98.44 152 VAL A C 1
ATOM 1159 O O . VAL A 1 152 ? 4.242 10.622 -4.105 1.00 98.44 152 VAL A O 1
ATOM 1162 N N . LEU A 1 153 ? 3.714 12.807 -4.011 1.00 98.50 153 LEU A N 1
ATOM 1163 C CA . LEU A 1 153 ? 2.886 12.712 -2.811 1.00 98.50 153 LEU A CA 1
ATOM 1164 C C . LEU A 1 153 ? 1.406 12.746 -3.188 1.00 98.50 153 LEU A C 1
ATOM 1166 O O . LEU A 1 153 ? 0.964 13.616 -3.937 1.00 98.50 153 LEU A O 1
ATOM 1170 N N . THR A 1 154 ? 0.638 11.824 -2.623 1.00 98.56 154 THR A N 1
ATOM 1171 C CA . THR A 1 154 ? -0.810 11.735 -2.793 1.00 98.56 154 THR A CA 1
ATOM 1172 C C . THR A 1 154 ? -1.460 11.622 -1.424 1.00 98.56 154 THR A C 1
ATOM 1174 O O . THR A 1 154 ? -1.146 10.718 -0.656 1.00 98.56 154 THR A O 1
ATOM 1177 N N . THR A 1 155 ? -2.374 12.535 -1.109 1.00 98.62 155 THR A N 1
ATOM 1178 C CA . THR A 1 155 ? -3.107 12.507 0.160 1.00 98.62 155 THR A CA 1
ATOM 1179 C C . THR A 1 155 ? -4.411 11.739 -0.009 1.00 98.62 155 THR A C 1
ATOM 1181 O O . THR A 1 155 ? -5.290 12.174 -0.753 1.00 98.62 155 THR A O 1
ATOM 1184 N N . LEU A 1 156 ? -4.563 10.630 0.712 1.00 98.75 156 LEU A N 1
ATOM 1185 C CA . LEU A 1 156 ? -5.832 9.922 0.835 1.00 98.75 156 LEU A CA 1
ATOM 1186 C C . LEU A 1 156 ? -6.608 10.508 2.012 1.00 98.75 156 LEU A C 1
ATOM 1188 O O . LEU A 1 156 ? -6.138 10.496 3.152 1.00 98.75 156 LEU A O 1
ATOM 1192 N N . ARG A 1 157 ? -7.806 11.010 1.726 1.00 98.56 157 ARG A N 1
ATOM 1193 C CA . ARG A 1 157 ? -8.718 11.559 2.730 1.00 98.56 157 ARG A CA 1
ATOM 1194 C C . ARG A 1 157 ? -9.773 10.524 3.079 1.00 98.56 157 ARG A C 1
ATOM 1196 O O . ARG A 1 157 ? -10.313 9.866 2.192 1.00 98.56 157 ARG A O 1
ATOM 1203 N N . TYR A 1 158 ? -10.051 10.382 4.368 1.00 98.62 158 TYR A N 1
ATOM 1204 C CA . TYR A 1 158 ? -11.115 9.506 4.841 1.00 98.62 158 TYR A CA 1
ATOM 1205 C C . TYR A 1 158 ? -12.477 10.142 4.537 1.00 98.62 158 TYR A C 1
ATOM 1207 O O . TYR A 1 158 ? -12.698 11.315 4.846 1.00 98.62 158 TYR A O 1
ATOM 1215 N N . ASP A 1 159 ? -13.388 9.383 3.930 1.00 97.94 159 ASP A N 1
ATOM 1216 C CA . ASP A 1 159 ? -14.716 9.859 3.505 1.00 97.94 159 ASP A CA 1
ATOM 1217 C C . ASP A 1 159 ? -15.807 9.704 4.587 1.00 97.94 159 ASP A C 1
ATOM 1219 O O . ASP A 1 159 ? -16.980 9.968 4.338 1.00 97.94 159 ASP A O 1
ATOM 1223 N N . GLY A 1 160 ? -15.428 9.260 5.790 1.00 97.25 160 GLY A N 1
ATOM 1224 C CA . GLY A 1 160 ? -16.345 8.883 6.872 1.00 97.25 160 GLY A CA 1
ATOM 1225 C C . GLY A 1 160 ? -16.570 7.371 6.977 1.00 97.25 160 GLY A C 1
ATOM 1226 O O . GLY A 1 160 ? -16.955 6.881 8.039 1.00 97.25 160 GLY A O 1
ATOM 1227 N N . LYS A 1 161 ? -16.242 6.611 5.927 1.00 96.62 161 LYS A N 1
ATOM 1228 C CA . LYS A 1 161 ? -16.351 5.149 5.869 1.00 96.62 161 LYS A CA 1
ATOM 1229 C C . LYS A 1 161 ? -15.031 4.466 5.497 1.00 96.62 161 LYS A C 1
ATOM 1231 O O . LYS A 1 161 ? -14.706 3.436 6.085 1.00 96.62 161 LYS A O 1
ATOM 1236 N N . ARG A 1 162 ? -14.277 5.002 4.538 1.00 98.00 162 ARG A N 1
ATOM 1237 C CA . ARG A 1 162 ? -13.009 4.456 4.029 1.00 98.00 162 ARG A CA 1
ATOM 1238 C C . ARG A 1 162 ? -12.132 5.534 3.390 1.00 98.00 162 ARG A C 1
ATOM 1240 O O . ARG A 1 162 ? -12.572 6.639 3.091 1.00 98.00 162 ARG A O 1
ATOM 1247 N N . TYR A 1 163 ? -10.869 5.202 3.164 1.00 98.62 163 TYR A N 1
ATOM 1248 C CA . TYR A 1 163 ? -9.978 5.968 2.301 1.00 98.62 163 TYR A CA 1
ATOM 1249 C C . TYR A 1 163 ? -10.242 5.583 0.845 1.00 98.62 163 TYR A C 1
ATOM 1251 O O . TYR A 1 163 ? -10.050 4.430 0.454 1.00 98.62 163 TYR A O 1
ATOM 1259 N N . GLY A 1 164 ? -10.688 6.550 0.045 1.00 97.12 164 GLY A N 1
ATOM 1260 C CA . GLY A 1 164 ? -10.804 6.382 -1.402 1.00 97.12 164 GLY A CA 1
ATOM 1261 C C . GLY A 1 164 ? -9.425 6.290 -2.057 1.00 97.12 164 GLY A C 1
ATOM 1262 O O . GLY A 1 164 ? -8.507 7.011 -1.668 1.00 97.12 164 GLY A O 1
ATOM 1263 N N . LEU A 1 165 ? -9.287 5.409 -3.049 1.00 97.38 165 LEU A N 1
ATOM 1264 C CA . LEU A 1 165 ? -8.063 5.254 -3.831 1.00 97.38 165 LEU A CA 1
ATOM 1265 C C . LEU A 1 165 ? -8.220 5.930 -5.198 1.00 97.38 165 LEU A C 1
ATOM 1267 O O . LEU A 1 165 ? -9.220 5.665 -5.865 1.00 97.38 165 LEU A O 1
ATOM 1271 N N . PRO A 1 166 ? -7.259 6.768 -5.624 1.00 95.75 166 PRO A N 1
ATOM 1272 C CA . PRO A 1 166 ? -7.191 7.248 -7.000 1.00 95.75 166 PRO A CA 1
ATOM 1273 C C . PRO A 1 166 ? -6.964 6.109 -8.001 1.00 95.75 166 PRO A C 1
ATOM 1275 O O . PRO A 1 166 ? -6.548 5.004 -7.635 1.00 95.75 166 PRO A O 1
ATOM 1278 N N . ASP A 1 167 ? -7.163 6.409 -9.280 1.00 92.31 167 ASP A N 1
ATOM 1279 C CA . ASP A 1 167 ? -6.856 5.474 -10.361 1.00 92.31 167 ASP A CA 1
ATOM 1280 C C . ASP A 1 167 ? -5.377 5.050 -10.320 1.00 92.31 167 ASP A C 1
ATOM 1282 O O . ASP A 1 167 ? -4.481 5.849 -10.037 1.00 92.31 167 ASP A O 1
ATOM 1286 N N . GLY A 1 168 ? -5.118 3.758 -10.543 1.00 90.62 168 GLY A N 1
ATOM 1287 C CA . GLY A 1 168 ? -3.771 3.172 -10.472 1.00 90.62 168 GLY A CA 1
ATOM 1288 C C . GLY A 1 168 ? -3.213 2.961 -9.054 1.00 90.62 168 GLY A C 1
ATOM 1289 O O . GLY A 1 168 ? -2.048 2.585 -8.896 1.00 90.62 168 GLY A O 1
ATOM 1290 N N . PHE A 1 169 ? -4.008 3.208 -8.004 1.00 96.50 169 PHE A N 1
ATOM 1291 C CA . PHE A 1 169 ? -3.633 2.904 -6.613 1.00 96.50 169 PHE A CA 1
ATOM 1292 C C . PHE A 1 169 ? -4.314 1.647 -6.082 1.00 96.50 169 PHE A C 1
ATOM 1294 O O . PHE A 1 169 ? -3.887 1.130 -5.056 1.00 96.50 169 PHE A O 1
ATOM 1301 N N . LYS A 1 170 ? -5.364 1.158 -6.740 1.00 94.88 170 LYS A N 1
ATOM 1302 C CA . LYS A 1 170 ? -6.094 -0.033 -6.311 1.00 94.88 170 LYS A CA 1
ATOM 1303 C C . LYS A 1 170 ? -5.606 -1.259 -7.074 1.00 94.88 170 LYS A C 1
ATOM 1305 O O . LYS A 1 170 ? -5.525 -1.208 -8.296 1.00 94.88 170 LYS A O 1
ATOM 1310 N N . GLY A 1 171 ? -5.315 -2.334 -6.346 1.00 87.00 171 GLY A N 1
ATOM 1311 C CA . GLY A 1 171 ? -4.864 -3.595 -6.928 1.00 87.00 171 GLY A CA 1
ATOM 1312 C C . GLY A 1 171 ? -5.901 -4.187 -7.874 1.00 87.00 171 GLY A C 1
ATOM 1313 O O . GLY A 1 171 ? -7.104 -4.105 -7.605 1.00 87.00 171 GLY A O 1
ATOM 1314 N N . VAL A 1 172 ? -5.435 -4.780 -8.968 1.00 71.25 172 VAL A N 1
ATOM 1315 C CA . VAL A 1 172 ? -6.276 -5.375 -10.013 1.00 71.25 172 VAL A CA 1
ATOM 1316 C C . VAL A 1 172 ? -6.453 -6.875 -9.761 1.00 71.25 172 VAL A C 1
ATOM 1318 O O . VAL A 1 172 ? -5.697 -7.698 -10.258 1.00 71.25 172 VAL A O 1
ATOM 1321 N N . GLN A 1 173 ? -7.476 -7.207 -8.968 1.00 60.47 173 GLN A N 1
ATOM 1322 C CA . GLN A 1 173 ? -8.246 -8.465 -9.019 1.00 60.47 173 GLN A CA 1
ATOM 1323 C C . GLN A 1 173 ? -9.716 -8.167 -8.731 1.00 60.47 173 GLN A C 1
ATOM 1325 O O . GLN A 1 173 ? -9.995 -7.209 -7.954 1.00 60.47 173 GLN A O 1
#

pLDDT: mean 94.45, std 5.89, range [60.47, 98.75]

Radius of gyration: 19.06 Å; Cα contacts (8 Å, |Δi|>4): 423; chains: 1; bounding box: 44×34×55 Å